Protein AF-A0AAP5BL15-F1 (afdb_monomer_lite)

Structure (mmCIF, N/CA/C/O backbone):
data_AF-A0AAP5BL15-F1
#
_entry.id   AF-A0AAP5BL15-F1
#
loop_
_atom_site.group_PDB
_atom_site.id
_atom_site.type_symbol
_atom_site.label_atom_id
_atom_site.label_alt_id
_atom_site.label_comp_id
_atom_site.label_asym_id
_atom_site.label_entity_id
_atom_site.label_seq_id
_atom_site.pdbx_PDB_ins_code
_atom_site.Cartn_x
_atom_site.Cartn_y
_atom_site.Cartn_z
_atom_site.occupancy
_atom_site.B_iso_or_equiv
_atom_site.auth_seq_id
_atom_site.auth_comp_id
_atom_site.auth_asym_id
_atom_site.auth_atom_id
_atom_site.pdbx_PDB_model_num
ATOM 1 N N . MET A 1 1 ? 24.125 11.062 -49.093 1.00 40.66 1 MET A N 1
ATOM 2 C CA . MET A 1 1 ? 23.137 10.620 -48.081 1.00 40.66 1 MET A CA 1
ATOM 3 C C . MET A 1 1 ? 23.882 10.253 -46.802 1.00 40.66 1 MET A C 1
ATOM 5 O O . MET A 1 1 ? 24.591 9.257 -46.796 1.00 40.66 1 MET A O 1
ATOM 9 N N . ARG A 1 2 ? 23.828 11.089 -45.755 1.00 38.38 2 ARG A N 1
ATOM 10 C CA . ARG A 1 2 ? 24.486 10.821 -44.462 1.00 38.38 2 ARG A CA 1
ATOM 11 C C . ARG A 1 2 ? 23.440 10.249 -43.502 1.00 38.38 2 ARG A C 1
ATOM 13 O O . ARG A 1 2 ? 22.433 10.902 -43.256 1.00 38.38 2 ARG A O 1
ATOM 20 N N . LYS A 1 3 ? 23.650 9.020 -43.018 1.00 40.84 3 LYS A N 1
ATOM 21 C CA . LYS A 1 3 ? 22.802 8.384 -41.999 1.00 40.84 3 LYS A CA 1
ATOM 22 C C . LYS A 1 3 ? 23.002 9.109 -40.667 1.00 40.84 3 LYS A C 1
ATOM 24 O O . LYS A 1 3 ? 24.116 9.134 -40.152 1.00 40.84 3 LYS A O 1
ATOM 29 N N . ALA A 1 4 ? 21.928 9.681 -40.128 1.00 41.69 4 ALA A N 1
ATOM 30 C CA . ALA A 1 4 ? 21.875 10.131 -38.746 1.00 41.69 4 ALA A CA 1
ATOM 31 C C . ALA A 1 4 ? 21.976 8.899 -37.838 1.00 41.69 4 ALA A C 1
ATOM 33 O O . ALA A 1 4 ? 21.137 8.000 -37.895 1.00 41.69 4 ALA A O 1
ATOM 34 N N . LYS A 1 5 ? 23.044 8.829 -37.045 1.00 38.50 5 LYS A N 1
ATOM 35 C CA . LYS A 1 5 ? 23.167 7.877 -35.948 1.00 38.50 5 LYS A CA 1
ATOM 36 C C . LYS A 1 5 ? 22.471 8.528 -34.759 1.00 38.50 5 LYS A C 1
ATOM 38 O O . LYS A 1 5 ? 23.027 9.420 -34.133 1.00 38.50 5 LYS A O 1
ATOM 43 N N . SER A 1 6 ? 21.210 8.164 -34.547 1.00 42.41 6 SER A N 1
ATOM 44 C CA . SER A 1 6 ? 20.464 8.543 -33.352 1.00 42.41 6 SER A CA 1
ATOM 45 C C . SER A 1 6 ? 21.106 7.853 -32.151 1.00 42.41 6 SER A C 1
ATOM 47 O O . SER A 1 6 ? 20.897 6.660 -31.937 1.00 42.41 6 SER A O 1
ATOM 49 N N . ASP A 1 7 ? 21.917 8.596 -31.403 1.00 42.00 7 ASP A N 1
ATOM 50 C CA . ASP A 1 7 ? 22.246 8.280 -30.016 1.00 42.00 7 ASP A CA 1
ATOM 51 C C . ASP A 1 7 ? 20.937 8.295 -29.216 1.00 42.00 7 ASP A C 1
ATOM 53 O O . ASP A 1 7 ? 20.370 9.347 -28.920 1.00 42.00 7 ASP A O 1
ATOM 57 N N . ALA A 1 8 ? 20.401 7.107 -28.939 1.00 45.72 8 ALA A N 1
ATOM 58 C CA . ALA A 1 8 ? 19.318 6.944 -27.985 1.00 45.72 8 ALA A CA 1
ATOM 59 C C . ALA A 1 8 ? 19.904 7.103 -26.570 1.00 45.72 8 ALA A C 1
ATOM 61 O O . ALA A 1 8 ? 20.932 6.491 -26.269 1.00 45.72 8 ALA A O 1
ATOM 62 N N . PRO A 1 9 ? 19.293 7.913 -25.692 1.00 43.41 9 PRO A N 1
ATOM 63 C CA . PRO A 1 9 ? 19.874 8.211 -24.394 1.00 43.41 9 PRO A CA 1
ATOM 64 C C . PRO A 1 9 ? 19.848 6.977 -23.484 1.00 43.41 9 PRO A C 1
ATOM 66 O O . PRO A 1 9 ? 18.818 6.319 -23.331 1.00 43.41 9 PRO A O 1
ATOM 69 N N . SER A 1 10 ? 20.978 6.723 -22.818 1.00 42.09 10 SER A N 1
ATOM 70 C CA . SER A 1 10 ? 21.160 5.822 -21.668 1.00 42.09 10 SER A CA 1
ATOM 71 C C . SER A 1 10 ? 20.347 6.274 -20.435 1.00 42.09 10 SER A C 1
ATOM 73 O O . SER A 1 10 ? 20.891 6.457 -19.350 1.00 42.09 10 SER A O 1
ATOM 75 N N . SER A 1 11 ? 19.040 6.491 -20.601 1.00 46.38 11 SER A N 1
ATOM 76 C CA . SER A 1 11 ? 18.133 7.101 -19.616 1.00 46.38 11 SER A CA 1
ATOM 77 C C . SER A 1 11 ? 17.477 6.091 -18.667 1.00 46.38 11 SER A C 1
ATOM 79 O O . SER A 1 11 ? 16.834 6.490 -17.700 1.00 46.38 11 SER A O 1
ATOM 81 N N . SER A 1 12 ? 17.616 4.789 -18.927 1.00 47.06 12 SER A N 1
ATOM 82 C CA . SER A 1 12 ? 16.883 3.747 -18.194 1.00 47.06 12 SER A CA 1
ATOM 83 C C . SER A 1 12 ? 17.496 3.398 -16.836 1.00 47.06 12 SER A C 1
ATOM 85 O O . SER A 1 12 ? 16.816 2.863 -15.965 1.00 47.06 12 SER A O 1
ATOM 87 N N . ALA A 1 13 ? 18.788 3.671 -16.634 1.00 44.62 13 ALA A N 1
ATOM 88 C CA . ALA A 1 13 ? 19.441 3.394 -15.358 1.00 44.62 13 ALA A CA 1
ATOM 89 C C . ALA A 1 13 ? 19.090 4.464 -14.315 1.00 44.62 13 ALA A C 1
ATOM 91 O O . ALA A 1 13 ? 18.824 4.129 -13.167 1.00 44.62 13 ALA A O 1
ATOM 92 N N . THR A 1 14 ? 19.054 5.737 -14.712 1.00 44.47 14 THR A N 1
ATOM 93 C CA . THR A 1 14 ? 18.807 6.893 -13.835 1.00 44.47 14 THR A CA 1
ATOM 94 C C . THR A 1 14 ? 17.376 6.950 -13.298 1.00 44.47 14 THR A C 1
ATOM 96 O O . THR A 1 14 ? 17.207 7.160 -12.103 1.00 44.47 14 THR A O 1
ATOM 99 N N . ALA A 1 15 ? 16.357 6.661 -14.113 1.00 48.16 15 ALA A N 1
ATOM 100 C CA . ALA A 1 15 ? 14.959 6.658 -13.661 1.00 48.16 15 ALA A CA 1
ATOM 101 C C . ALA A 1 15 ? 14.658 5.553 -12.624 1.00 48.16 15 ALA A C 1
ATOM 103 O O . ALA A 1 15 ? 13.947 5.782 -11.643 1.00 48.16 15 ALA A O 1
ATOM 104 N N . ALA A 1 16 ? 15.286 4.380 -12.758 1.00 50.75 16 ALA A N 1
ATOM 105 C CA . ALA A 1 16 ? 15.198 3.319 -11.756 1.00 50.75 16 ALA A CA 1
ATOM 106 C C . ALA A 1 16 ? 15.885 3.689 -10.420 1.00 50.75 16 ALA A C 1
ATOM 108 O O . ALA A 1 16 ? 15.495 3.167 -9.372 1.00 50.75 16 ALA A O 1
ATOM 109 N N . PHE A 1 17 ? 16.887 4.585 -10.431 1.00 50.81 17 PHE A N 1
ATOM 110 C CA . PHE A 1 17 ? 17.596 5.023 -9.219 1.00 50.81 17 PHE A CA 1
ATOM 111 C C . PHE A 1 17 ? 16.787 5.986 -8.350 1.00 50.81 17 PHE A C 1
ATOM 113 O O . PHE A 1 17 ? 16.876 5.887 -7.125 1.00 50.81 17 PHE A O 1
ATOM 120 N N . ASP A 1 18 ? 15.947 6.828 -8.948 1.00 60.88 18 ASP A N 1
ATOM 121 C CA . ASP A 1 18 ? 15.114 7.777 -8.199 1.00 60.88 18 ASP A CA 1
ATOM 122 C C . ASP A 1 18 ? 13.863 7.123 -7.580 1.00 60.88 18 ASP A C 1
ATOM 124 O O . ASP A 1 18 ? 13.273 7.650 -6.636 1.00 60.88 18 ASP A O 1
ATOM 128 N N . MET A 1 19 ? 13.479 5.932 -8.052 1.00 64.44 19 MET A N 1
ATOM 129 C CA . MET A 1 19 ? 12.237 5.259 -7.650 1.00 64.44 19 MET A CA 1
ATOM 130 C C . MET A 1 19 ? 12.385 4.289 -6.468 1.00 64.44 19 MET A C 1
ATOM 132 O O . MET A 1 19 ? 11.411 4.027 -5.758 1.00 64.44 19 MET A O 1
ATOM 136 N N . LEU A 1 20 ? 13.588 3.765 -6.204 1.00 70.06 20 LEU A N 1
ATOM 137 C CA . LEU A 1 20 ? 13.821 2.832 -5.092 1.00 70.06 20 LEU A CA 1
ATOM 138 C C . LEU A 1 20 ? 13.524 3.454 -3.708 1.00 70.06 20 LEU A C 1
ATOM 140 O O . LEU A 1 20 ? 12.831 2.810 -2.917 1.00 70.06 20 LEU A O 1
ATOM 144 N N . PRO A 1 21 ? 13.955 4.696 -3.399 1.00 72.44 21 PRO A N 1
ATOM 145 C CA . PRO A 1 21 ? 13.623 5.343 -2.128 1.00 72.44 21 PRO A CA 1
ATOM 146 C C . PRO A 1 21 ? 12.114 5.551 -1.944 1.00 72.44 21 PRO A C 1
ATOM 148 O O . PRO A 1 21 ? 11.596 5.421 -0.834 1.00 72.44 21 PRO A O 1
ATOM 151 N N . ILE A 1 22 ? 11.399 5.831 -3.038 1.00 70.81 22 ILE A N 1
ATOM 152 C CA . ILE A 1 22 ? 9.944 6.016 -3.045 1.00 70.81 22 ILE A CA 1
ATOM 153 C C . ILE A 1 22 ? 9.242 4.695 -2.705 1.00 70.81 22 ILE A C 1
ATOM 155 O O . ILE A 1 22 ? 8.351 4.673 -1.853 1.00 70.81 22 ILE A O 1
ATOM 159 N N . LEU A 1 23 ? 9.695 3.586 -3.303 1.00 73.50 23 LEU A N 1
ATOM 160 C CA . LEU A 1 23 ? 9.188 2.243 -3.024 1.00 73.50 23 LEU A CA 1
ATOM 161 C C . LEU A 1 23 ? 9.427 1.834 -1.561 1.00 73.50 23 LEU A C 1
ATOM 163 O O . LEU A 1 23 ? 8.505 1.348 -0.906 1.00 73.50 23 LEU A O 1
ATOM 167 N N . CYS A 1 24 ? 10.633 2.080 -1.037 1.00 78.81 24 CYS A N 1
ATOM 168 C CA . CYS A 1 24 ? 10.970 1.831 0.367 1.00 78.81 24 CYS A CA 1
ATOM 169 C C . CYS A 1 24 ? 10.068 2.615 1.320 1.00 78.81 24 CYS A C 1
ATOM 171 O O . CYS A 1 24 ? 9.515 2.042 2.257 1.00 78.81 24 CYS A O 1
ATOM 173 N N . GLY A 1 25 ? 9.871 3.911 1.062 1.00 78.75 25 GLY A N 1
ATOM 174 C CA . GLY A 1 25 ? 8.995 4.748 1.878 1.00 78.75 25 GLY A CA 1
ATOM 175 C C . GLY A 1 25 ? 7.550 4.246 1.895 1.00 78.75 25 GLY A C 1
ATOM 176 O O . GLY A 1 25 ? 6.916 4.229 2.946 1.00 78.75 25 GLY A O 1
ATOM 177 N N . ALA A 1 26 ? 7.033 3.791 0.754 1.00 77.69 26 ALA A N 1
ATOM 178 C CA . ALA A 1 26 ? 5.673 3.274 0.646 1.00 77.69 26 ALA A CA 1
ATOM 179 C C . ALA A 1 26 ? 5.476 1.928 1.376 1.00 77.69 26 ALA A C 1
ATOM 181 O O . ALA A 1 26 ? 4.475 1.755 2.080 1.00 77.69 26 ALA A O 1
ATOM 182 N N . VAL A 1 27 ? 6.439 0.999 1.274 1.00 83.88 27 VAL A N 1
ATOM 183 C CA . VAL A 1 27 ? 6.401 -0.274 2.020 1.00 83.88 27 VAL A CA 1
ATOM 184 C C . VAL A 1 27 ? 6.451 -0.013 3.525 1.00 83.88 27 VAL A C 1
ATOM 186 O O . VAL A 1 27 ? 5.610 -0.540 4.250 1.00 83.88 27 VAL A O 1
ATOM 189 N N . LEU A 1 28 ? 7.350 0.863 3.986 1.00 84.56 28 LEU A N 1
ATOM 190 C CA . LEU A 1 28 ? 7.460 1.244 5.399 1.00 84.56 28 LEU A CA 1
ATOM 191 C C . LEU A 1 28 ? 6.168 1.866 5.935 1.00 84.56 28 LEU A C 1
ATOM 193 O O . LEU A 1 28 ? 5.682 1.463 6.989 1.00 84.56 28 LEU A O 1
ATOM 197 N N . VAL A 1 29 ? 5.575 2.816 5.202 1.00 85.12 29 VAL A N 1
ATOM 198 C CA . VAL A 1 29 ? 4.283 3.412 5.583 1.00 85.12 29 VAL A CA 1
ATOM 199 C C . VAL A 1 29 ? 3.223 2.324 5.722 1.00 85.12 29 VAL A C 1
ATOM 201 O O . VAL A 1 29 ? 2.518 2.280 6.725 1.00 85.12 29 VAL A O 1
ATOM 204 N N . THR A 1 30 ? 3.142 1.400 4.767 1.00 85.75 30 THR A N 1
ATOM 205 C CA . THR A 1 30 ? 2.124 0.344 4.801 1.00 85.75 30 THR A CA 1
ATOM 206 C C . THR A 1 30 ? 2.351 -0.649 5.944 1.00 85.75 30 THR A C 1
ATOM 208 O O . THR A 1 30 ? 1.389 -1.062 6.591 1.00 85.75 30 THR A O 1
ATOM 211 N N . GLN A 1 31 ? 3.604 -0.994 6.253 1.00 88.75 31 GLN A N 1
ATOM 212 C CA . GLN A 1 31 ? 3.956 -1.811 7.419 1.00 88.75 31 GLN A CA 1
ATOM 213 C C . GLN A 1 31 ? 3.534 -1.134 8.726 1.00 88.75 31 GLN A C 1
ATOM 215 O O . GLN A 1 31 ? 2.905 -1.771 9.567 1.00 88.75 31 GLN A O 1
ATOM 220 N N . VAL A 1 32 ? 3.825 0.162 8.880 1.00 87.81 32 VAL A N 1
ATOM 221 C CA . VAL A 1 32 ? 3.448 0.934 10.073 1.00 87.81 32 VAL A CA 1
ATOM 222 C C . VAL A 1 32 ? 1.930 0.983 10.239 1.00 87.81 32 VAL A C 1
ATOM 224 O O . VAL A 1 32 ? 1.433 0.783 11.345 1.00 87.81 32 VAL A O 1
ATOM 227 N N . LEU A 1 33 ? 1.181 1.214 9.157 1.00 87.31 33 LEU A N 1
ATOM 228 C CA . LEU A 1 33 ? -0.284 1.252 9.210 1.00 87.31 33 LEU A CA 1
ATOM 229 C C . LEU A 1 33 ? -0.880 -0.113 9.530 1.00 87.31 33 LEU A C 1
ATOM 231 O O . LEU A 1 33 ? -1.735 -0.212 10.406 1.00 87.31 33 LEU A O 1
ATOM 235 N N . SER A 1 34 ? -0.354 -1.166 8.906 1.00 86.75 34 SER A N 1
ATOM 236 C CA . SER A 1 34 ? -0.775 -2.530 9.213 1.00 86.75 34 SER A CA 1
ATOM 237 C C . SER A 1 34 ? -0.512 -2.866 10.679 1.00 86.75 34 SER A C 1
ATOM 239 O O . SER A 1 34 ? -1.392 -3.379 11.358 1.00 86.75 34 SER A O 1
ATOM 241 N N . ALA A 1 35 ? 0.668 -2.524 11.203 1.00 87.50 35 ALA A N 1
ATOM 242 C CA . ALA A 1 35 ? 0.997 -2.747 12.605 1.00 87.50 35 ALA A CA 1
A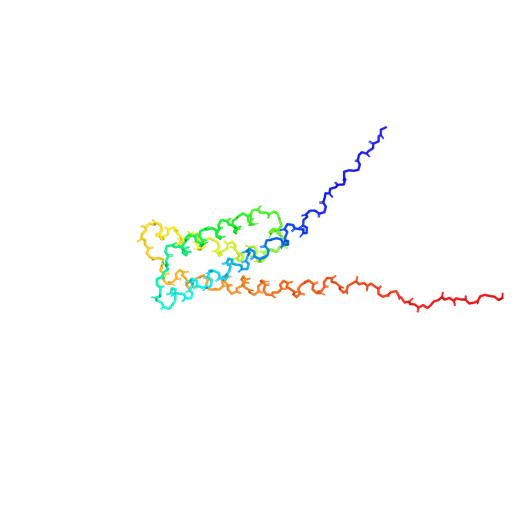TOM 243 C C . ALA A 1 35 ? 0.046 -1.988 13.540 1.00 87.50 35 ALA A C 1
ATOM 245 O O . ALA A 1 35 ? -0.384 -2.555 14.539 1.00 87.50 35 ALA A O 1
ATOM 246 N N . ARG A 1 36 ? -0.327 -0.741 13.224 1.00 89.06 36 ARG A N 1
ATOM 247 C CA . ARG A 1 36 ? -1.315 0.004 14.020 1.00 89.06 36 ARG A CA 1
ATOM 248 C C . ARG A 1 36 ? -2.648 -0.730 14.094 1.00 89.06 36 ARG A C 1
ATOM 250 O O . ARG A 1 36 ? -3.095 -1.025 15.198 1.00 89.06 36 ARG A O 1
ATOM 257 N N . VAL A 1 37 ? -3.223 -1.084 12.947 1.00 87.50 37 VAL A N 1
ATOM 258 C CA . VAL A 1 37 ? -4.538 -1.741 12.897 1.00 87.50 37 VAL A CA 1
ATOM 259 C C . VAL A 1 37 ? -4.509 -3.101 13.587 1.00 87.50 37 VAL A C 1
ATOM 261 O O . VAL A 1 37 ? -5.397 -3.414 14.373 1.00 87.50 37 VAL A O 1
ATOM 264 N N . LEU A 1 38 ? -3.449 -3.887 13.380 1.00 86.69 38 LEU A N 1
ATOM 265 C CA . LEU A 1 38 ? -3.286 -5.188 14.036 1.00 86.69 38 LEU A CA 1
ATOM 266 C C . LEU A 1 38 ? -3.126 -5.084 15.564 1.00 86.69 38 LEU A C 1
ATOM 268 O O . LEU A 1 38 ? -3.389 -6.058 16.262 1.00 86.69 38 LEU A O 1
ATOM 272 N N . ASN A 1 39 ? -2.726 -3.921 16.086 1.00 88.69 39 ASN A N 1
ATOM 273 C CA . ASN A 1 39 ? -2.676 -3.630 17.522 1.00 88.69 39 ASN A CA 1
ATOM 274 C C . ASN A 1 39 ? -3.933 -2.895 18.029 1.00 88.69 39 ASN A C 1
ATOM 276 O O . ASN A 1 39 ? -3.937 -2.406 19.157 1.00 88.69 39 ASN A O 1
ATOM 280 N N . GLY A 1 40 ? -4.989 -2.790 17.214 1.00 85.12 40 GLY A N 1
ATOM 281 C CA . GLY A 1 40 ? -6.238 -2.117 17.581 1.00 85.12 40 GLY A CA 1
ATOM 282 C C . GLY A 1 40 ? -6.128 -0.592 17.648 1.00 85.12 40 GLY A C 1
ATOM 283 O O . GLY A 1 40 ? -6.930 0.052 18.317 1.00 85.12 40 GLY A O 1
ATOM 284 N N . LEU A 1 41 ? -5.122 -0.005 16.994 1.00 86.50 41 LEU A N 1
ATOM 285 C CA . LEU A 1 41 ? -4.956 1.442 16.913 1.00 86.50 41 LEU A CA 1
ATOM 286 C C . LEU A 1 41 ? -5.596 1.979 15.636 1.00 86.50 41 LEU A C 1
ATOM 288 O O . LEU A 1 41 ? -5.312 1.499 14.537 1.00 86.50 41 LEU A O 1
ATOM 292 N N . GLU A 1 42 ? -6.371 3.046 15.786 1.00 84.75 42 GLU A N 1
ATOM 293 C CA . GLU A 1 42 ? -6.970 3.765 14.667 1.00 84.75 42 GLU A CA 1
ATOM 294 C C . GLU A 1 42 ? -5.913 4.419 13.764 1.00 84.75 42 GLU A C 1
ATOM 296 O O . GLU A 1 42 ? -4.862 4.911 14.208 1.00 84.75 42 GLU A O 1
ATOM 301 N N . ILE A 1 43 ? -6.223 4.470 12.468 1.00 85.56 43 ILE A N 1
ATOM 302 C CA . ILE A 1 43 ? -5.439 5.206 11.480 1.00 85.56 43 ILE A CA 1
ATOM 303 C C . ILE A 1 43 ? -5.966 6.640 11.402 1.00 85.56 43 ILE A C 1
ATOM 305 O O . ILE A 1 43 ? -7.141 6.883 11.146 1.00 85.56 43 ILE A O 1
ATOM 309 N N . ARG A 1 44 ? -5.070 7.615 11.580 1.00 87.69 44 ARG A N 1
ATOM 310 C CA . ARG A 1 44 ? -5.428 9.040 11.496 1.00 87.69 44 ARG A CA 1
ATOM 311 C C . ARG A 1 44 ? -5.653 9.462 10.042 1.00 87.69 44 ARG A C 1
ATOM 313 O O . ARG A 1 44 ? -4.951 8.986 9.156 1.00 87.69 44 ARG A O 1
ATOM 320 N N . ALA A 1 45 ? -6.518 10.450 9.809 1.00 84.75 45 ALA A N 1
ATOM 321 C CA . ALA A 1 45 ? -6.809 10.995 8.473 1.00 84.75 45 ALA A CA 1
ATOM 322 C C . ALA A 1 45 ? -5.549 11.324 7.639 1.00 84.75 45 ALA A C 1
ATOM 324 O O . ALA A 1 45 ? -5.423 10.900 6.494 1.00 84.75 45 ALA A O 1
ATOM 325 N N . THR A 1 46 ? -4.548 11.973 8.239 1.00 87.88 46 THR A N 1
ATOM 326 C CA . THR A 1 46 ? -3.282 12.315 7.557 1.00 87.88 46 THR A CA 1
ATOM 327 C C . THR A 1 46 ? -2.493 11.091 7.079 1.00 87.88 46 THR A C 1
ATOM 329 O O . THR A 1 46 ? -1.722 11.149 6.118 1.00 87.88 46 THR A O 1
ATOM 332 N N . GLN A 1 47 ? -2.675 9.948 7.736 1.00 87.38 47 GLN A N 1
ATOM 333 C CA . GLN A 1 47 ? -2.033 8.696 7.359 1.00 87.38 47 GLN A CA 1
ATOM 334 C C . GLN A 1 47 ? -2.752 8.011 6.197 1.00 87.38 47 GLN A C 1
ATOM 336 O O . GLN A 1 47 ? -2.085 7.441 5.334 1.00 87.38 47 GLN A O 1
ATOM 341 N N . TRP A 1 48 ? -4.080 8.124 6.134 1.00 88.31 48 TRP A N 1
ATOM 342 C CA . TRP A 1 48 ? -4.875 7.707 4.979 1.00 88.31 48 TRP A CA 1
ATOM 343 C C . TRP A 1 48 ? -4.530 8.515 3.725 1.00 88.31 48 TRP A C 1
ATOM 345 O O . TRP A 1 48 ? -4.363 7.952 2.639 1.00 88.31 48 TRP A O 1
ATOM 355 N N . GLU A 1 49 ? -4.327 9.825 3.870 1.00 88.56 49 GLU A N 1
ATOM 356 C CA . GLU A 1 49 ? -3.831 10.687 2.790 1.00 88.56 49 GLU A CA 1
ATOM 357 C C . GLU A 1 49 ? -2.435 10.262 2.329 1.00 88.56 49 GLU A C 1
ATOM 359 O O . GLU A 1 49 ? -2.189 10.104 1.131 1.00 88.56 49 GLU A O 1
ATOM 364 N N . THR A 1 50 ? -1.530 10.007 3.279 1.00 87.88 50 THR A N 1
ATOM 365 C CA . THR A 1 50 ? -0.176 9.529 2.973 1.00 87.88 50 THR A CA 1
ATOM 366 C C . THR A 1 50 ? -0.230 8.204 2.213 1.00 87.88 50 THR A C 1
ATOM 368 O O . THR A 1 50 ? 0.445 8.050 1.195 1.00 87.88 50 THR A O 1
ATOM 371 N N . LEU A 1 51 ? -1.063 7.257 2.656 1.00 87.25 51 LEU A N 1
ATOM 372 C CA . LEU A 1 51 ? -1.256 5.982 1.970 1.00 87.25 51 LEU A CA 1
ATOM 373 C C . LEU A 1 51 ? -1.787 6.186 0.546 1.00 87.25 51 LEU A C 1
ATOM 375 O O . LEU A 1 51 ? -1.270 5.581 -0.389 1.00 87.25 51 LEU A O 1
ATOM 379 N N . THR A 1 52 ? -2.756 7.085 0.366 1.00 89.00 52 THR A N 1
ATOM 380 C CA . THR A 1 52 ? -3.321 7.425 -0.948 1.00 89.00 52 THR A CA 1
ATOM 381 C C . THR A 1 52 ? -2.248 7.958 -1.901 1.00 89.00 52 THR A C 1
ATOM 383 O O . THR A 1 52 ? -2.145 7.505 -3.043 1.00 89.00 52 THR A O 1
ATOM 386 N N . GLN A 1 53 ? -1.401 8.879 -1.433 1.00 87.56 53 GLN A N 1
ATOM 387 C CA . GLN A 1 53 ? -0.299 9.429 -2.229 1.00 87.56 53 GLN A CA 1
ATOM 388 C C . GLN A 1 53 ? 0.724 8.349 -2.608 1.00 87.56 53 GLN A C 1
ATOM 390 O O . GLN A 1 53 ? 1.167 8.285 -3.757 1.00 87.56 53 GLN A O 1
ATOM 395 N N . ARG A 1 54 ? 1.079 7.466 -1.666 1.00 84.62 54 ARG A N 1
ATOM 396 C CA . ARG A 1 54 ? 2.005 6.351 -1.922 1.00 84.62 54 ARG A CA 1
ATOM 397 C C . ARG A 1 54 ? 1.426 5.330 -2.896 1.00 84.62 54 ARG A C 1
ATOM 399 O O . ARG A 1 54 ? 2.145 4.859 -3.774 1.00 84.62 54 ARG A O 1
ATOM 406 N N . LEU A 1 55 ? 0.128 5.049 -2.809 1.00 87.12 55 LEU A N 1
ATOM 407 C CA . LEU A 1 55 ? -0.557 4.168 -3.749 1.00 87.12 55 LEU A CA 1
ATOM 408 C C . LEU A 1 55 ? -0.522 4.725 -5.179 1.00 87.12 55 LEU A C 1
ATOM 410 O O . LEU A 1 55 ? -0.248 3.986 -6.124 1.00 87.12 55 LEU A O 1
ATOM 414 N N . ALA A 1 56 ? -0.743 6.032 -5.343 1.00 85.44 56 ALA A N 1
ATOM 415 C CA . ALA A 1 56 ? -0.643 6.691 -6.643 1.00 85.44 56 ALA A CA 1
ATOM 416 C C . ALA A 1 56 ? 0.774 6.581 -7.232 1.00 85.44 56 ALA A C 1
ATOM 418 O O . ALA A 1 56 ? 0.929 6.261 -8.411 1.00 85.44 56 ALA A O 1
ATOM 419 N N . GLN A 1 57 ? 1.807 6.763 -6.403 1.00 81.44 57 GLN A N 1
ATOM 420 C CA . GLN A 1 57 ? 3.206 6.591 -6.810 1.00 81.44 57 GLN A CA 1
ATOM 421 C C . GLN A 1 57 ? 3.508 5.151 -7.250 1.00 81.44 57 GLN A C 1
ATOM 423 O O . GLN A 1 57 ? 4.172 4.949 -8.267 1.00 81.44 57 GLN A O 1
ATOM 428 N N . TRP A 1 58 ? 2.983 4.142 -6.545 1.00 82.56 58 TRP A N 1
ATOM 429 C CA . TRP A 1 58 ? 3.130 2.746 -6.965 1.00 82.56 58 TRP A CA 1
ATOM 430 C C . TRP A 1 58 ? 2.435 2.439 -8.286 1.00 82.56 58 TRP A C 1
ATOM 432 O O . TRP A 1 58 ? 3.023 1.767 -9.130 1.00 82.56 58 TRP A O 1
ATOM 442 N N . ASN A 1 59 ? 1.214 2.934 -8.489 1.00 84.25 59 ASN A N 1
ATOM 443 C CA . ASN A 1 59 ? 0.500 2.739 -9.750 1.00 84.25 59 ASN A CA 1
ATOM 444 C C . ASN A 1 59 ? 1.242 3.387 -10.925 1.00 84.25 59 ASN A C 1
ATOM 446 O O . ASN A 1 59 ? 1.370 2.766 -11.980 1.00 84.25 59 ASN A O 1
ATOM 450 N N . ALA A 1 60 ? 1.792 4.589 -10.728 1.00 82.00 60 ALA A N 1
ATOM 451 C CA . ALA A 1 60 ? 2.627 5.245 -11.729 1.00 82.00 60 ALA A CA 1
ATOM 452 C C . ALA A 1 60 ? 3.872 4.406 -12.061 1.00 82.00 60 ALA A C 1
ATOM 454 O O . ALA A 1 60 ? 4.169 4.185 -13.231 1.00 82.00 60 ALA A O 1
ATOM 455 N N . TRP A 1 61 ? 4.553 3.860 -11.048 1.00 77.00 61 TRP A N 1
ATOM 456 C CA . TRP A 1 61 ? 5.714 2.994 -11.264 1.00 77.00 61 TRP A CA 1
ATOM 457 C C . TRP A 1 61 ? 5.357 1.684 -11.980 1.00 77.00 61 TRP A C 1
ATOM 459 O O . TRP A 1 61 ? 6.059 1.279 -12.903 1.00 77.00 61 TRP A O 1
ATOM 469 N N . LEU A 1 62 ? 4.250 1.030 -11.610 1.00 79.25 62 LEU A N 1
ATOM 470 C CA . LEU A 1 62 ? 3.781 -0.194 -12.275 1.00 79.25 62 LEU A CA 1
ATOM 471 C C . LEU A 1 62 ? 3.424 0.036 -13.753 1.00 79.25 62 LEU A C 1
ATOM 473 O O . LEU A 1 62 ? 3.489 -0.906 -14.546 1.00 79.25 62 LEU A O 1
ATOM 477 N N . ALA A 1 63 ? 3.067 1.267 -14.128 1.00 81.06 63 ALA A N 1
ATOM 478 C CA . ALA A 1 63 ? 2.834 1.661 -15.514 1.00 81.06 63 ALA A CA 1
ATOM 479 C C . ALA A 1 63 ? 4.136 1.937 -16.296 1.00 81.06 63 ALA A C 1
ATOM 481 O O . ALA A 1 63 ? 4.124 1.907 -17.527 1.00 81.06 63 ALA A O 1
ATOM 482 N N . CYS A 1 64 ? 5.267 2.174 -15.620 1.00 75.38 64 CYS A N 1
ATOM 483 C CA . CYS A 1 64 ? 6.561 2.384 -16.270 1.00 75.38 64 CYS A CA 1
ATOM 484 C C . CYS A 1 64 ? 7.125 1.074 -16.843 1.00 75.38 64 CYS A C 1
ATOM 486 O O . CYS A 1 64 ? 7.089 0.022 -16.195 1.00 75.38 64 CYS A O 1
ATOM 488 N N . ALA A 1 65 ? 7.742 1.156 -18.028 1.00 66.00 65 ALA A N 1
ATOM 489 C CA . ALA A 1 65 ? 8.384 0.023 -18.704 1.00 66.00 65 ALA A CA 1
ATOM 490 C C . ALA A 1 65 ? 9.485 -0.641 -17.850 1.00 66.00 65 ALA A C 1
ATOM 492 O O . ALA A 1 65 ? 9.686 -1.851 -17.911 1.00 66.00 65 ALA A O 1
ATOM 493 N N . GLU A 1 66 ? 10.156 0.131 -16.995 1.00 66.69 66 GLU A N 1
ATOM 494 C CA . GLU A 1 66 ? 11.211 -0.339 -16.087 1.00 66.69 66 GLU A CA 1
ATOM 495 C C . GLU A 1 66 ? 10.701 -1.332 -15.035 1.00 66.69 66 GLU A C 1
ATOM 497 O O . GLU A 1 66 ? 11.441 -2.226 -14.623 1.00 66.69 66 GLU A O 1
ATOM 502 N N . SER A 1 67 ? 9.421 -1.252 -14.652 1.00 64.88 67 SER A N 1
ATOM 503 C CA . SER A 1 67 ? 8.807 -2.215 -13.727 1.00 64.88 67 SER A CA 1
ATOM 504 C C . SER A 1 67 ? 8.755 -3.638 -14.292 1.00 64.88 67 SER A C 1
ATOM 506 O O . SER A 1 67 ? 8.647 -4.603 -13.536 1.00 64.88 67 SER A O 1
ATOM 508 N N . HIS A 1 68 ? 8.856 -3.794 -15.616 1.00 67.06 68 HIS A N 1
ATOM 509 C CA . HIS A 1 68 ? 8.856 -5.096 -16.279 1.00 67.06 68 HIS A CA 1
ATOM 510 C C . HIS A 1 68 ? 10.193 -5.841 -16.141 1.00 67.06 68 HIS A C 1
ATOM 512 O O . HIS A 1 68 ? 10.256 -7.030 -16.444 1.00 67.06 68 HIS A O 1
ATOM 518 N N . ALA A 1 69 ? 11.257 -5.177 -15.669 1.00 67.81 69 ALA A N 1
ATOM 519 C CA . ALA A 1 69 ? 12.565 -5.804 -15.487 1.00 67.81 69 ALA A CA 1
ATOM 520 C C . ALA A 1 69 ? 12.577 -6.862 -14.366 1.00 67.81 69 ALA A C 1
ATOM 522 O O . ALA A 1 69 ? 13.396 -7.780 -14.402 1.00 67.81 69 ALA A O 1
ATOM 523 N N . ASP A 1 70 ? 11.666 -6.767 -13.388 1.00 68.06 70 ASP A N 1
ATOM 524 C CA . ASP A 1 70 ? 11.509 -7.769 -12.330 1.00 68.06 70 ASP A CA 1
ATOM 525 C C . ASP A 1 70 ? 10.040 -8.180 -12.156 1.00 68.06 70 ASP A C 1
ATOM 527 O O . ASP A 1 70 ? 9.280 -7.621 -11.359 1.00 68.06 70 ASP A O 1
ATOM 531 N N . ASN A 1 71 ? 9.643 -9.201 -12.922 1.00 75.50 71 ASN A N 1
ATOM 532 C CA . ASN A 1 71 ? 8.279 -9.731 -12.937 1.00 75.50 71 ASN A CA 1
ATOM 533 C C . ASN A 1 71 ? 7.774 -10.162 -11.555 1.00 75.50 71 ASN A C 1
ATOM 535 O O . ASN A 1 71 ? 6.590 -9.994 -11.259 1.00 75.50 71 ASN A O 1
ATOM 539 N N . ARG A 1 72 ? 8.646 -10.710 -10.698 1.00 75.31 72 ARG A N 1
ATOM 540 C CA . ARG A 1 72 ? 8.236 -11.196 -9.374 1.00 75.31 72 ARG A CA 1
ATOM 541 C C . ARG A 1 72 ? 7.869 -10.027 -8.470 1.00 75.31 72 ARG A C 1
ATOM 543 O O . ARG A 1 72 ? 6.808 -10.034 -7.850 1.00 75.31 72 ARG A O 1
ATOM 550 N N . THR A 1 73 ? 8.706 -8.999 -8.444 1.00 72.75 73 THR A N 1
ATOM 551 C CA . THR A 1 73 ? 8.451 -7.786 -7.661 1.00 72.75 73 THR A CA 1
ATOM 552 C C . THR A 1 73 ? 7.228 -7.050 -8.152 1.00 72.75 73 THR A C 1
ATOM 554 O O . THR A 1 73 ? 6.369 -6.687 -7.352 1.00 72.75 73 THR A O 1
ATOM 557 N N . ARG A 1 74 ? 7.107 -6.879 -9.468 1.00 79.44 74 ARG A N 1
ATOM 558 C CA . ARG A 1 74 ? 5.924 -6.285 -10.082 1.00 79.44 74 ARG A CA 1
ATOM 559 C C . ARG A 1 74 ? 4.654 -7.037 -9.688 1.00 79.44 74 ARG A C 1
ATOM 561 O O . ARG A 1 74 ? 3.662 -6.398 -9.357 1.00 79.44 74 ARG A O 1
ATOM 568 N N . CYS A 1 75 ? 4.681 -8.371 -9.672 1.00 80.81 75 CYS A N 1
ATOM 569 C CA . CYS A 1 75 ? 3.541 -9.183 -9.250 1.00 80.81 75 CYS A CA 1
ATOM 570 C C . CYS A 1 75 ? 3.159 -8.921 -7.785 1.00 80.81 75 CYS A C 1
ATOM 572 O O . CYS A 1 75 ? 1.990 -8.669 -7.495 1.00 80.81 75 CYS A O 1
ATOM 574 N N . HIS A 1 76 ? 4.131 -8.933 -6.868 1.00 77.88 76 HIS A N 1
ATOM 575 C CA . HIS A 1 76 ? 3.875 -8.680 -5.447 1.00 77.88 76 HIS A CA 1
ATOM 576 C C . HIS A 1 76 ? 3.376 -7.251 -5.190 1.00 77.88 76 HIS A C 1
ATOM 578 O O . HIS A 1 76 ? 2.401 -7.068 -4.465 1.00 77.88 76 HIS A O 1
ATOM 584 N N . LEU A 1 77 ? 3.977 -6.247 -5.832 1.00 79.06 77 LEU A N 1
ATOM 585 C CA . LEU A 1 77 ? 3.542 -4.853 -5.725 1.00 79.06 77 LEU A CA 1
ATOM 586 C C . LEU A 1 77 ? 2.175 -4.616 -6.368 1.00 79.06 77 LEU A C 1
ATOM 588 O O . LEU A 1 77 ? 1.388 -3.831 -5.848 1.00 79.06 77 LEU A O 1
ATOM 592 N N . SER A 1 78 ? 1.865 -5.299 -7.473 1.00 85.25 78 SER A N 1
ATOM 593 C CA . SER A 1 78 ? 0.551 -5.227 -8.119 1.00 85.25 78 SER A CA 1
ATOM 594 C C . SER A 1 78 ? -0.549 -5.832 -7.244 1.00 85.25 78 SER A C 1
ATOM 596 O O . SER A 1 78 ? -1.646 -5.286 -7.167 1.00 85.25 78 SER A O 1
ATOM 598 N N . ALA A 1 79 ? -0.265 -6.936 -6.548 1.00 84.25 79 ALA A N 1
ATOM 599 C CA . ALA A 1 79 ? -1.195 -7.496 -5.572 1.00 84.25 79 ALA A CA 1
ATOM 600 C C . ALA A 1 79 ? -1.389 -6.548 -4.377 1.00 84.25 79 ALA A C 1
ATOM 602 O O . ALA A 1 79 ? -2.523 -6.249 -4.008 1.00 84.25 79 ALA A O 1
ATOM 603 N N . LEU A 1 80 ? -0.292 -6.008 -3.835 1.00 84.12 80 LEU A N 1
ATOM 604 C CA . LEU A 1 80 ? -0.324 -5.069 -2.714 1.00 84.12 80 LEU A CA 1
ATOM 605 C C . LEU A 1 80 ? -1.126 -3.800 -3.042 1.00 84.12 80 LEU A C 1
ATOM 607 O O . LEU A 1 80 ? -1.970 -3.380 -2.258 1.00 84.12 80 LEU A O 1
ATOM 611 N N . THR A 1 81 ? -0.906 -3.212 -4.220 1.00 86.31 81 THR A N 1
ATOM 612 C CA . THR A 1 81 ? -1.629 -2.008 -4.668 1.00 86.31 81 THR A CA 1
ATOM 613 C C . THR A 1 81 ? -3.125 -2.247 -4.833 1.00 86.31 81 THR A C 1
ATOM 615 O O . THR A 1 81 ? -3.919 -1.390 -4.457 1.00 86.31 81 THR A O 1
ATOM 618 N N . LYS A 1 82 ? -3.539 -3.407 -5.350 1.00 87.31 82 LYS A N 1
ATOM 619 C CA . LYS A 1 82 ? -4.966 -3.748 -5.460 1.00 87.31 82 LYS A CA 1
ATOM 620 C C . LYS A 1 82 ? -5.629 -3.877 -4.092 1.00 87.31 82 LYS A C 1
ATOM 622 O O . LYS A 1 82 ? -6.691 -3.302 -3.883 1.00 87.31 82 LYS A O 1
ATOM 627 N N . LEU A 1 83 ? -4.987 -4.591 -3.169 1.00 85.44 83 LEU A N 1
ATOM 628 C CA . LEU A 1 83 ? -5.513 -4.795 -1.818 1.00 85.44 83 LEU A CA 1
ATOM 629 C C . LEU A 1 83 ? -5.599 -3.474 -1.042 1.00 85.44 83 LEU A C 1
ATOM 631 O O . LEU A 1 83 ? -6.628 -3.174 -0.452 1.00 85.44 83 LEU A O 1
ATOM 635 N N . LEU A 1 84 ? -4.570 -2.627 -1.116 1.00 87.19 84 LEU A N 1
ATOM 636 C CA . LEU A 1 84 ? -4.609 -1.296 -0.501 1.00 87.19 84 LEU A CA 1
ATOM 637 C C . LEU A 1 84 ? -5.624 -0.361 -1.160 1.00 87.19 84 LEU A C 1
ATOM 639 O O . LEU A 1 84 ? -6.208 0.482 -0.485 1.00 87.19 84 LEU A O 1
ATOM 643 N N . GLY A 1 85 ? -5.844 -0.503 -2.468 1.00 87.44 85 GLY A N 1
ATOM 644 C CA . GLY A 1 85 ? -6.911 0.201 -3.172 1.00 87.44 85 GLY A CA 1
ATOM 645 C C . GLY A 1 85 ? -8.295 -0.173 -2.642 1.00 87.44 85 GLY A C 1
ATOM 646 O O . GLY A 1 85 ? -9.116 0.717 -2.447 1.00 87.44 85 GLY A O 1
ATOM 647 N N . ALA A 1 86 ? -8.528 -1.457 -2.353 1.00 86.69 86 ALA A N 1
ATOM 648 C CA . ALA A 1 86 ? -9.771 -1.927 -1.742 1.00 86.69 86 ALA A CA 1
ATOM 649 C C . ALA A 1 86 ? -9.951 -1.385 -0.313 1.00 86.69 86 ALA A C 1
ATOM 651 O O . ALA A 1 86 ? -10.996 -0.819 -0.011 1.00 86.69 86 ALA A O 1
ATOM 652 N N . VAL A 1 87 ? -8.900 -1.445 0.513 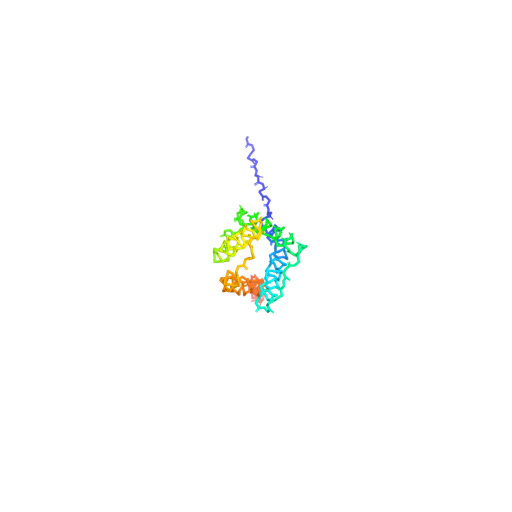1.00 86.56 87 VAL A N 1
ATOM 653 C CA . VAL A 1 87 ? -8.882 -0.872 1.874 1.00 86.56 87 VAL A CA 1
ATOM 654 C C . VAL A 1 87 ? -9.202 0.630 1.860 1.00 86.56 87 VAL A C 1
ATOM 656 O O . VAL A 1 87 ? -9.982 1.118 2.673 1.00 86.56 87 VAL A O 1
ATOM 659 N N . LEU A 1 88 ? -8.627 1.388 0.918 1.00 87.62 88 LEU A N 1
ATOM 660 C CA . LEU A 1 88 ? -8.929 2.816 0.765 1.00 87.62 88 LEU A CA 1
ATOM 661 C C . LEU A 1 88 ? -10.354 3.077 0.264 1.00 87.62 88 LEU A C 1
ATOM 663 O O . LEU A 1 88 ? -10.924 4.111 0.606 1.00 87.62 88 LEU A O 1
ATOM 667 N N . ALA A 1 89 ? -10.910 2.194 -0.566 1.00 86.62 89 ALA A N 1
ATOM 668 C CA . ALA A 1 89 ? -12.286 2.312 -1.037 1.00 86.62 89 ALA A CA 1
ATOM 669 C C . ALA A 1 89 ? -13.279 2.099 0.115 1.00 86.62 89 ALA A C 1
ATOM 671 O O . ALA A 1 89 ? -14.119 2.967 0.328 1.00 86.62 89 ALA A O 1
ATOM 672 N N . GLN A 1 90 ? -13.095 1.044 0.917 1.00 84.06 90 GLN A N 1
ATOM 673 C CA . GLN A 1 90 ? -13.881 0.795 2.135 1.00 84.06 90 GLN A CA 1
ATOM 674 C C . GLN A 1 90 ? -13.837 2.000 3.083 1.00 84.06 90 GLN A C 1
ATOM 676 O O . GLN A 1 90 ? -14.878 2.532 3.461 1.00 84.06 90 GLN A O 1
ATOM 681 N N . HIS A 1 91 ? -12.634 2.522 3.358 1.00 84.19 91 HIS A N 1
ATOM 682 C CA . HIS A 1 91 ? -12.477 3.704 4.208 1.00 84.19 91 HIS A CA 1
ATOM 683 C C . HIS A 1 91 ? -13.250 4.928 3.683 1.00 84.19 91 HIS A C 1
ATOM 685 O O . HIS A 1 91 ? -13.850 5.670 4.459 1.00 84.19 91 HIS A O 1
ATOM 691 N N . ARG A 1 92 ? -13.262 5.155 2.361 1.00 85.25 92 ARG A N 1
ATOM 692 C CA . ARG A 1 92 ? -14.009 6.267 1.741 1.00 85.25 92 ARG A CA 1
ATOM 693 C C . ARG A 1 92 ? -15.520 6.086 1.805 1.00 85.25 92 ARG A C 1
ATOM 695 O O . ARG A 1 92 ? -16.235 7.083 1.829 1.00 85.25 92 ARG A O 1
ATOM 702 N N . GLU A 1 93 ? -15.989 4.846 1.815 1.00 85.38 93 GLU A N 1
ATOM 703 C CA . GLU A 1 93 ? -17.402 4.499 1.989 1.00 85.38 93 GLU A CA 1
ATOM 704 C C . GLU A 1 93 ? -17.854 4.626 3.456 1.00 85.38 93 GLU A C 1
ATOM 706 O O . GLU A 1 93 ? -19.042 4.505 3.745 1.00 85.38 93 GLU A O 1
ATOM 711 N N . GLY A 1 94 ? -16.933 4.968 4.366 1.00 74.62 94 GLY A N 1
ATOM 712 C CA . GLY A 1 94 ? -17.200 5.134 5.794 1.00 74.62 94 GLY A CA 1
ATOM 713 C C . GLY A 1 94 ? -17.147 3.824 6.574 1.00 74.62 94 GLY A C 1
ATOM 714 O O . GLY A 1 94 ? -17.548 3.811 7.736 1.00 74.62 94 GLY A O 1
ATOM 715 N N . ASP A 1 95 ? -16.660 2.752 5.947 1.00 74.81 95 ASP A N 1
ATOM 716 C CA . ASP A 1 95 ? -16.470 1.457 6.583 1.00 74.81 95 ASP A CA 1
ATOM 717 C C . ASP A 1 95 ? -15.024 1.337 7.079 1.00 74.81 95 ASP A C 1
ATOM 719 O O . ASP A 1 95 ? -14.067 1.665 6.365 1.00 74.81 95 ASP A O 1
ATOM 723 N N . ASP A 1 96 ? -14.844 0.879 8.315 1.00 67.00 96 ASP A N 1
ATOM 724 C CA . ASP A 1 96 ? -13.504 0.613 8.825 1.00 67.00 96 ASP A CA 1
ATOM 725 C C . ASP A 1 96 ? -12.974 -0.647 8.147 1.00 67.00 96 ASP A C 1
ATOM 727 O O . ASP A 1 96 ? -13.518 -1.740 8.307 1.00 67.00 96 ASP A O 1
ATOM 731 N N . ALA A 1 97 ? -11.890 -0.495 7.383 1.00 71.25 97 ALA A N 1
ATOM 732 C CA . ALA A 1 97 ? -11.253 -1.620 6.716 1.00 71.25 97 ALA A CA 1
ATOM 733 C C . ALA A 1 97 ? -10.943 -2.725 7.733 1.00 71.25 97 ALA A C 1
ATOM 735 O O . ALA A 1 97 ? -10.216 -2.501 8.712 1.00 71.25 97 ALA A O 1
ATOM 736 N N . ALA A 1 98 ? -11.500 -3.913 7.498 1.00 75.69 98 ALA A N 1
ATOM 737 C CA . ALA A 1 98 ? -11.478 -4.984 8.473 1.00 75.69 98 ALA A CA 1
ATOM 738 C C . ALA A 1 98 ? -10.034 -5.379 8.793 1.00 75.69 98 ALA A C 1
ATOM 740 O O . ALA A 1 98 ? -9.162 -5.434 7.923 1.00 75.69 98 ALA A O 1
ATOM 741 N N . VAL A 1 99 ? -9.773 -5.726 10.053 1.00 81.25 99 VAL A N 1
ATOM 742 C CA . VAL A 1 99 ? -8.467 -6.246 10.497 1.00 81.25 99 VAL A CA 1
ATOM 743 C C . VAL A 1 99 ? -7.991 -7.401 9.601 1.00 81.25 99 VAL A C 1
ATOM 745 O O . VAL A 1 99 ? -6.791 -7.564 9.377 1.00 81.25 99 VAL A O 1
ATOM 748 N N . ASP A 1 100 ? -8.918 -8.186 9.052 1.00 82.50 100 ASP A N 1
ATOM 749 C CA . ASP A 1 100 ? -8.611 -9.296 8.152 1.00 82.50 100 ASP A CA 1
ATOM 750 C C . ASP A 1 100 ? -8.089 -8.846 6.777 1.00 82.50 100 ASP A C 1
ATOM 752 O O . ASP A 1 100 ? -7.177 -9.486 6.247 1.00 82.50 100 ASP A O 1
ATOM 756 N N . ASP A 1 101 ? -8.539 -7.701 6.255 1.00 84.62 101 ASP A N 1
ATOM 757 C CA . ASP A 1 101 ? -7.986 -7.101 5.034 1.00 84.62 101 ASP A CA 1
ATOM 758 C C . ASP A 1 101 ? -6.525 -6.682 5.262 1.00 84.62 101 ASP A C 1
ATOM 760 O O . ASP A 1 101 ? -5.639 -6.936 4.439 1.00 84.62 101 ASP A O 1
ATOM 764 N N . TRP A 1 102 ? -6.224 -6.146 6.450 1.00 85.44 102 TRP A N 1
ATOM 765 C CA . TRP A 1 102 ? -4.857 -5.809 6.853 1.00 85.44 102 TRP A CA 1
ATOM 766 C C . TRP A 1 102 ? -3.961 -7.031 7.087 1.00 85.44 102 TRP A C 1
ATOM 768 O O . TRP A 1 102 ? -2.754 -6.977 6.820 1.00 85.44 102 TRP A O 1
ATOM 778 N N . LYS A 1 103 ? -4.525 -8.160 7.534 1.00 86.75 103 LYS A N 1
ATOM 779 C CA . LYS A 1 103 ? -3.802 -9.442 7.601 1.00 86.75 103 LYS A CA 1
ATOM 780 C C . LYS A 1 103 ? -3.490 -9.980 6.207 1.00 86.75 103 LYS A C 1
ATOM 782 O O . LYS A 1 103 ? -2.378 -10.459 5.986 1.00 86.75 103 LYS A O 1
ATOM 787 N N . ALA A 1 104 ? -4.421 -9.862 5.260 1.00 86.31 104 ALA A N 1
ATOM 788 C CA . ALA A 1 104 ? -4.226 -10.312 3.883 1.00 86.31 104 ALA A CA 1
ATOM 789 C C . ALA A 1 104 ? -3.070 -9.577 3.173 1.00 86.31 104 ALA A C 1
ATOM 791 O O . ALA A 1 104 ? -2.433 -10.139 2.281 1.00 86.31 104 ALA A O 1
ATOM 792 N N . LEU A 1 105 ? -2.740 -8.354 3.608 1.00 85.81 105 LEU A N 1
ATOM 793 C CA . LEU A 1 105 ? -1.597 -7.579 3.110 1.00 85.81 105 LEU A CA 1
ATOM 794 C C . LEU A 1 105 ? -0.230 -8.113 3.572 1.00 85.81 105 LEU A C 1
ATOM 796 O O . LEU A 1 105 ? 0.760 -7.950 2.854 1.00 85.81 105 LEU A O 1
ATOM 800 N N . GLN A 1 106 ? -0.148 -8.754 4.745 1.00 86.75 106 GLN A N 1
ATOM 801 C CA . GLN A 1 106 ? 1.117 -9.165 5.377 1.00 86.75 106 GLN A CA 1
ATOM 802 C C . GLN A 1 106 ? 2.062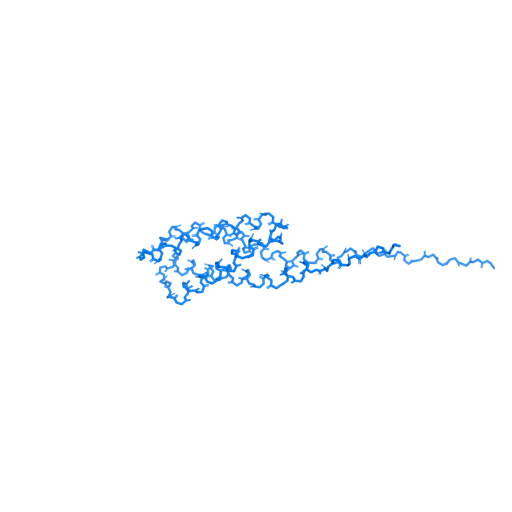 -9.979 4.475 1.00 86.75 106 GLN A C 1
ATOM 804 O O . GLN A 1 106 ? 3.231 -9.596 4.366 1.00 86.75 106 GLN A O 1
ATOM 809 N N . PRO A 1 107 ? 1.625 -11.053 3.786 1.00 85.38 107 PRO A N 1
ATOM 810 C CA . PRO A 1 107 ? 2.530 -11.839 2.946 1.00 85.38 107 PRO A CA 1
ATOM 811 C C . PRO A 1 107 ? 3.103 -11.030 1.773 1.00 85.38 107 PRO A C 1
ATOM 813 O O . PRO A 1 107 ? 4.262 -11.213 1.395 1.00 85.38 107 PRO A O 1
ATOM 816 N N . PHE A 1 108 ? 2.329 -10.096 1.211 1.00 83.81 108 PHE A N 1
ATOM 817 C CA . PHE A 1 108 ? 2.786 -9.235 0.118 1.00 83.81 108 PHE A CA 1
ATOM 818 C C . PHE A 1 108 ? 3.738 -8.146 0.612 1.00 83.81 108 PHE A C 1
ATOM 820 O O . PHE A 1 108 ? 4.719 -7.846 -0.068 1.00 83.81 108 PHE A O 1
ATOM 827 N N . LEU A 1 109 ? 3.495 -7.605 1.809 1.00 83.56 109 LEU A N 1
ATOM 828 C CA . LEU A 1 109 ? 4.395 -6.655 2.462 1.00 83.56 109 LEU A CA 1
ATOM 829 C C . LEU A 1 109 ? 5.751 -7.281 2.776 1.00 83.56 109 LEU A C 1
ATOM 831 O O . LEU A 1 109 ? 6.777 -6.687 2.460 1.00 83.56 109 LEU A O 1
ATOM 835 N N . GLN A 1 110 ? 5.763 -8.491 3.335 1.00 85.06 110 GLN A N 1
ATOM 836 C CA . GLN A 1 110 ? 6.997 -9.227 3.621 1.00 85.06 110 GLN A CA 1
ATOM 837 C C . GLN A 1 110 ? 7.772 -9.553 2.339 1.00 85.06 110 GLN A C 1
ATOM 839 O O . GLN A 1 110 ? 8.991 -9.396 2.290 1.00 85.06 110 GLN A O 1
ATOM 844 N N . ALA A 1 111 ? 7.076 -9.962 1.273 1.00 80.94 111 ALA A N 1
ATOM 845 C CA . ALA A 1 111 ? 7.708 -10.231 -0.016 1.00 80.94 111 ALA A CA 1
ATOM 846 C C . ALA A 1 111 ? 8.298 -8.962 -0.662 1.00 80.94 111 ALA A C 1
ATOM 848 O O . ALA A 1 111 ? 9.403 -9.007 -1.208 1.00 80.94 111 ALA A O 1
ATOM 849 N N . ALA A 1 112 ? 7.584 -7.833 -0.593 1.00 79.00 112 ALA A N 1
ATOM 850 C CA . ALA A 1 112 ? 8.050 -6.549 -1.114 1.00 79.00 112 ALA A CA 1
ATOM 851 C C . ALA A 1 112 ? 9.251 -6.009 -0.318 1.00 79.00 112 ALA A C 1
ATOM 853 O O . ALA A 1 112 ? 10.231 -5.563 -0.916 1.00 79.00 112 ALA A O 1
ATOM 854 N N . ASP A 1 113 ? 9.211 -6.109 1.011 1.00 83.31 113 ASP A N 1
ATOM 855 C CA . ASP A 1 113 ? 10.314 -5.725 1.893 1.00 83.31 113 ASP A CA 1
ATOM 856 C C . ASP A 1 113 ? 11.563 -6.585 1.654 1.00 83.31 113 ASP A C 1
ATOM 858 O O . ASP A 1 113 ? 12.647 -6.060 1.399 1.00 83.31 113 ASP A O 1
ATOM 862 N N . GLY A 1 114 ? 11.408 -7.912 1.600 1.00 80.56 114 GLY A N 1
ATOM 863 C CA . GLY A 1 114 ? 12.514 -8.819 1.289 1.00 80.56 114 GLY A CA 1
ATOM 864 C C . GLY A 1 114 ? 13.161 -8.516 -0.067 1.00 80.56 114 GLY A C 1
ATOM 865 O O . GLY A 1 114 ? 14.382 -8.588 -0.214 1.00 80.56 114 GLY A O 1
ATOM 866 N N . TYR A 1 115 ? 12.370 -8.112 -1.064 1.00 73.56 115 TYR A N 1
ATOM 867 C CA . TYR A 1 115 ? 12.907 -7.679 -2.351 1.00 73.56 115 TYR A CA 1
ATOM 868 C C . TYR A 1 115 ? 13.722 -6.384 -2.257 1.00 73.56 115 TYR A C 1
ATOM 870 O O . TYR A 1 115 ? 14.828 -6.305 -2.800 1.00 73.56 115 TYR A O 1
ATOM 878 N N . LEU A 1 116 ? 13.203 -5.389 -1.539 1.00 72.69 116 LEU A N 1
ATOM 879 C CA . LEU A 1 116 ? 13.882 -4.117 -1.304 1.00 72.69 116 LEU A CA 1
ATOM 880 C C . LEU A 1 116 ? 15.213 -4.295 -0.569 1.00 72.69 116 LEU A C 1
ATOM 882 O O . LEU A 1 116 ? 16.219 -3.704 -0.964 1.00 72.69 116 LEU A O 1
ATOM 886 N N . GLN A 1 117 ? 15.261 -5.178 0.427 1.00 73.69 117 GLN A N 1
ATOM 887 C CA . GLN A 1 117 ? 16.488 -5.500 1.158 1.00 73.69 117 GLN A CA 1
ATOM 888 C C . GLN A 1 117 ? 17.547 -6.205 0.291 1.00 73.69 117 GLN A C 1
ATOM 890 O O . GLN A 1 117 ? 18.745 -6.100 0.558 1.00 73.69 117 GLN A O 1
ATOM 895 N N . MET A 1 118 ? 17.143 -6.894 -0.784 1.00 67.56 118 MET A N 1
ATOM 896 C CA . MET A 1 118 ? 18.065 -7.564 -1.710 1.00 67.56 118 MET A CA 1
ATOM 897 C C . MET A 1 118 ? 18.666 -6.636 -2.781 1.00 67.56 118 MET A C 1
ATOM 899 O O . MET A 1 118 ? 19.664 -7.005 -3.413 1.00 67.56 118 MET A O 1
ATOM 903 N N . PHE A 1 119 ? 18.125 -5.433 -2.995 1.00 61.47 119 PHE A N 1
ATOM 904 C CA . PHE A 1 119 ? 18.654 -4.485 -3.989 1.00 61.47 119 PHE A CA 1
ATOM 905 C C . PHE A 1 119 ? 20.117 -4.065 -3.751 1.00 61.47 119 PHE A C 1
ATOM 907 O O . PHE A 1 119 ? 20.908 -4.128 -4.702 1.00 61.47 119 PHE A O 1
ATOM 914 N N . PRO A 1 120 ? 20.539 -3.699 -2.521 1.00 54.50 120 PRO A N 1
ATOM 915 C CA . PRO A 1 120 ? 21.941 -3.394 -2.225 1.00 54.50 120 PRO A CA 1
ATOM 916 C C . PRO A 1 120 ? 22.891 -4.557 -2.561 1.00 54.50 120 PRO A C 1
ATOM 918 O O . PRO A 1 120 ? 23.996 -4.343 -3.065 1.00 54.50 120 PRO A O 1
ATOM 921 N N . ALA A 1 121 ? 22.450 -5.804 -2.352 1.00 48.97 121 ALA A N 1
ATOM 922 C CA . ALA A 1 121 ? 23.236 -7.005 -2.633 1.00 48.97 121 ALA A CA 1
ATOM 923 C C . ALA A 1 121 ? 23.331 -7.330 -4.138 1.00 48.97 121 ALA A C 1
ATOM 925 O O . ALA A 1 121 ? 24.375 -7.801 -4.599 1.00 48.97 121 ALA A O 1
ATOM 926 N N . ARG A 1 122 ? 22.291 -7.031 -4.934 1.00 51.47 122 ARG A N 1
ATOM 927 C CA . ARG A 1 122 ? 22.331 -7.171 -6.405 1.00 51.47 122 ARG A CA 1
ATOM 928 C C . ARG A 1 122 ? 23.297 -6.178 -7.064 1.00 51.47 122 ARG A C 1
ATOM 930 O O . ARG A 1 122 ? 23.956 -6.549 -8.033 1.00 51.47 122 ARG A O 1
ATOM 937 N N . ARG A 1 123 ? 23.474 -4.971 -6.507 1.00 47.16 123 ARG A N 1
ATOM 938 C CA . ARG A 1 123 ? 24.480 -3.998 -6.989 1.00 47.16 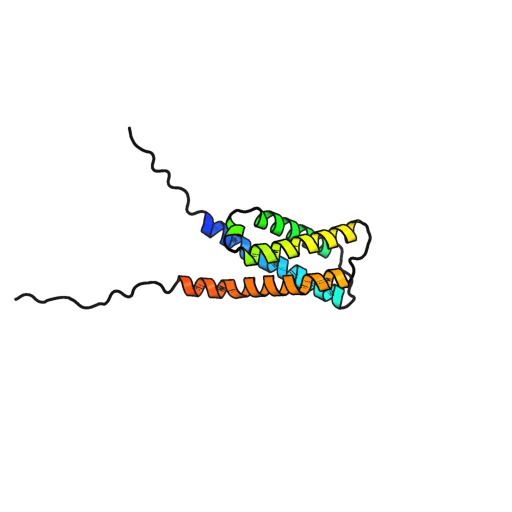123 ARG A CA 1
ATOM 939 C C . ARG A 1 123 ? 25.920 -4.500 -6.840 1.00 47.16 123 ARG A C 1
ATOM 941 O O . ARG A 1 123 ? 26.730 -4.310 -7.743 1.00 47.16 123 ARG A O 1
ATOM 948 N N . ARG A 1 124 ? 26.241 -5.189 -5.739 1.00 44.66 124 ARG A N 1
ATOM 949 C CA . ARG A 1 124 ? 27.602 -5.702 -5.494 1.00 44.66 124 ARG A CA 1
ATOM 950 C C . ARG A 1 124 ? 28.014 -6.843 -6.427 1.00 44.66 124 ARG A C 1
ATOM 952 O O . ARG A 1 124 ? 29.199 -6.979 -6.692 1.00 44.66 124 ARG A O 1
ATOM 959 N N . LYS A 1 125 ? 27.072 -7.615 -6.982 1.00 43.75 125 LYS A N 1
ATOM 960 C CA . LYS A 1 125 ? 27.394 -8.711 -7.920 1.00 43.75 125 LYS A CA 1
ATOM 961 C C . LYS A 1 125 ? 27.609 -8.265 -9.372 1.00 43.75 125 LYS A C 1
ATOM 963 O O . LYS A 1 125 ? 28.183 -9.022 -10.148 1.00 43.75 125 LYS A O 1
ATOM 968 N N . ALA A 1 126 ? 27.191 -7.054 -9.744 1.00 44.19 126 ALA A N 1
ATOM 969 C CA . ALA A 1 126 ? 27.446 -6.497 -11.078 1.00 44.19 126 ALA A CA 1
ATOM 970 C C . ALA A 1 126 ? 28.817 -5.798 -11.189 1.00 44.19 126 ALA A C 1
ATOM 972 O O . ALA A 1 126 ? 29.347 -5.659 -12.285 1.00 44.19 126 ALA A O 1
ATOM 973 N N . SER A 1 127 ? 29.419 -5.403 -10.061 1.00 42.94 127 SER A N 1
ATOM 974 C CA . SER A 1 127 ? 30.695 -4.670 -10.017 1.00 42.94 127 SER A CA 1
ATOM 975 C C . SER A 1 127 ? 31.947 -5.561 -9.952 1.00 42.94 127 SER A C 1
ATOM 977 O O . SER A 1 127 ? 33.056 -5.041 -9.865 1.00 42.94 127 SER A O 1
ATOM 979 N N . THR A 1 128 ? 31.801 -6.890 -9.994 1.00 44.62 128 THR A N 1
ATOM 980 C CA . THR A 1 128 ? 32.918 -7.857 -9.904 1.00 44.62 128 THR A CA 1
ATOM 981 C C . THR A 1 128 ? 33.078 -8.677 -11.188 1.00 44.62 128 THR A C 1
ATOM 983 O O . THR A 1 128 ? 33.373 -9.867 -11.153 1.00 44.62 128 THR A O 1
ATOM 986 N N . ARG A 1 129 ? 32.860 -8.054 -12.350 1.00 47.69 129 ARG A N 1
ATOM 987 C CA . ARG A 1 129 ? 33.291 -8.594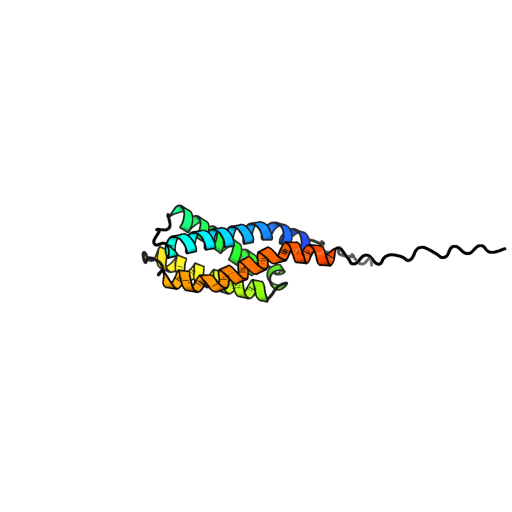 -13.649 1.00 47.69 129 ARG A CA 1
ATOM 988 C C . ARG A 1 129 ? 34.212 -7.601 -14.352 1.00 47.69 129 ARG A C 1
ATOM 990 O O . ARG A 1 129 ? 33.922 -7.158 -15.455 1.00 47.69 129 ARG A O 1
ATOM 997 N N . TYR A 1 130 ? 35.319 -7.251 -13.707 1.00 42.12 130 TYR A N 1
ATOM 998 C CA . TYR A 1 130 ? 36.504 -6.860 -14.463 1.00 42.12 130 TYR A CA 1
ATOM 999 C C . TYR A 1 130 ? 37.317 -8.135 -14.702 1.00 42.12 130 TYR A C 1
ATOM 1001 O O . TYR A 1 130 ? 37.645 -8.813 -13.726 1.00 42.12 130 TYR A O 1
ATOM 1009 N N . PRO A 1 131 ? 37.609 -8.517 -15.958 1.00 45.12 131 PRO A N 1
ATOM 1010 C CA . PRO A 1 131 ? 38.615 -9.530 -16.209 1.00 45.12 131 PRO A CA 1
ATOM 1011 C C . PRO A 1 131 ? 39.955 -8.946 -15.767 1.00 45.12 131 PRO A C 1
ATOM 1013 O O . PRO A 1 131 ? 40.434 -7.963 -16.331 1.00 45.12 131 PRO A O 1
ATOM 1016 N N . THR A 1 132 ? 40.538 -9.523 -14.720 1.00 46.31 132 THR A N 1
ATOM 1017 C CA . THR A 1 132 ? 41.934 -9.292 -14.362 1.00 46.31 132 THR A CA 1
ATOM 1018 C C . THR A 1 132 ? 42.774 -9.667 -15.576 1.00 46.31 132 THR A C 1
ATOM 1020 O O . THR A 1 132 ? 42.869 -10.839 -15.934 1.00 46.31 132 THR A O 1
ATOM 1023 N N . VAL A 1 133 ? 43.330 -8.664 -16.250 1.00 51.94 133 VAL A N 1
ATOM 1024 C CA . VAL A 1 133 ? 44.335 -8.861 -17.293 1.00 51.94 133 VAL A CA 1
ATOM 1025 C C . VAL A 1 133 ? 45.510 -9.592 -16.633 1.00 51.94 133 VAL A C 1
ATOM 1027 O O . VAL A 1 133 ? 46.024 -9.080 -15.635 1.00 51.94 133 VAL A O 1
ATOM 1030 N N . PRO A 1 134 ? 45.939 -10.777 -17.105 1.00 45.31 134 PRO A N 1
ATOM 1031 C CA . PRO A 1 134 ? 47.156 -11.378 -16.591 1.00 45.31 134 PRO A CA 1
ATOM 1032 C C . PRO A 1 134 ? 48.331 -10.499 -17.027 1.00 45.31 134 PRO A C 1
ATOM 1034 O O . PRO A 1 134 ? 48.665 -10.402 -18.207 1.00 45.31 134 PRO A O 1
ATOM 1037 N N . ALA A 1 135 ? 48.929 -9.808 -16.060 1.00 53.81 135 ALA A N 1
ATOM 1038 C CA . ALA A 1 135 ? 50.210 -9.150 -16.233 1.00 53.81 135 ALA A CA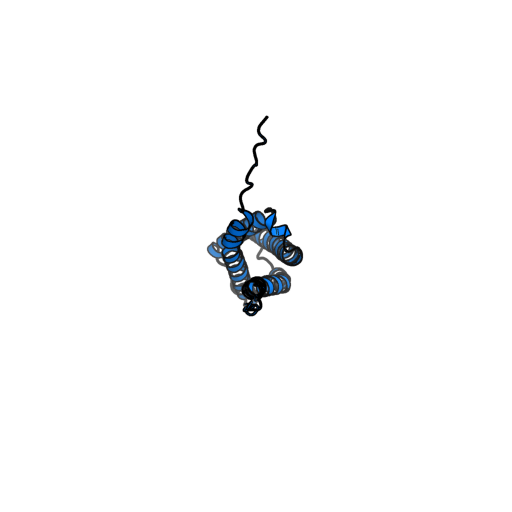 1
ATOM 1039 C C . ALA A 1 135 ? 51.286 -10.222 -16.439 1.00 53.81 135 ALA A C 1
ATOM 1041 O O . ALA A 1 135 ? 51.495 -11.061 -15.565 1.00 53.81 135 ALA A O 1
ATOM 1042 N N . GLY A 1 136 ? 51.977 -10.180 -17.578 1.00 53.59 136 GLY A N 1
ATOM 1043 C CA . GLY A 1 136 ? 53.216 -10.933 -17.764 1.00 53.59 136 GLY A CA 1
ATOM 1044 C C . GLY A 1 136 ? 53.358 -11.561 -19.138 1.00 53.59 136 GLY A C 1
ATOM 1045 O O . GLY A 1 136 ? 53.154 -12.757 -19.295 1.00 53.59 136 GLY A O 1
ATOM 1046 N N . SER A 1 137 ? 53.754 -10.762 -20.126 1.00 51.09 137 SER A N 1
ATOM 1047 C CA . SER A 1 137 ? 54.480 -11.229 -21.315 1.00 51.09 137 SER A CA 1
ATOM 1048 C C . SER A 1 137 ? 55.186 -10.032 -21.955 1.00 51.09 137 SER A C 1
ATOM 1050 O O . SER A 1 137 ? 54.799 -9.558 -23.017 1.00 51.09 137 SER A O 1
ATOM 1052 N N . GLN A 1 138 ? 56.208 -9.502 -21.279 1.00 45.97 138 GLN A N 1
ATOM 1053 C CA . GLN A 1 138 ? 57.261 -8.754 -21.967 1.00 45.97 138 GLN A CA 1
ATOM 1054 C C . GLN A 1 138 ? 58.424 -9.718 -22.199 1.00 45.97 138 GLN A C 1
ATOM 1056 O O . GLN A 1 138 ? 59.197 -10.030 -21.298 1.00 45.97 138 GLN A O 1
ATOM 1061 N N . HIS A 1 139 ? 58.462 -10.238 -23.423 1.00 47.19 139 HIS A N 1
ATOM 1062 C CA . HIS A 1 139 ? 59.625 -10.853 -24.051 1.00 47.19 139 HIS A CA 1
ATOM 1063 C C . HIS A 1 139 ? 60.816 -9.878 -24.043 1.00 47.19 139 HIS A C 1
ATOM 1065 O O . HIS A 1 139 ? 60.639 -8.738 -24.478 1.00 47.19 139 HIS A O 1
ATOM 1071 N N . PRO A 1 140 ? 62.038 -10.318 -23.704 1.00 53.34 140 PRO A N 1
ATOM 1072 C CA . PRO A 1 140 ? 63.241 -9.770 -24.304 1.00 53.34 140 PRO A CA 1
ATOM 1073 C C . PRO A 1 140 ? 63.577 -10.589 -25.563 1.00 53.34 140 PRO A C 1
ATOM 1075 O O . PRO A 1 140 ? 63.715 -11.811 -25.504 1.00 53.34 140 PRO A O 1
ATOM 1078 N N . HIS A 1 141 ? 63.651 -9.922 -26.714 1.00 38.41 141 HIS A N 1
ATOM 1079 C CA . HIS A 1 141 ? 64.323 -10.437 -27.916 1.00 38.41 141 HIS A CA 1
ATOM 1080 C C . HIS A 1 141 ? 65.770 -9.875 -27.939 1.00 38.41 141 HIS A C 1
ATOM 1082 O O . HIS A 1 141 ? 66.023 -8.899 -27.231 1.00 38.41 141 HIS A O 1
ATOM 1088 N N . PRO A 1 142 ? 66.697 -10.531 -28.664 1.00 60.66 142 PRO A N 1
ATOM 1089 C CA . PRO A 1 142 ? 68.133 -10.615 -28.387 1.00 60.66 142 PRO A CA 1
ATOM 1090 C C . PRO A 1 142 ? 68.936 -9.352 -28.693 1.00 60.66 142 PRO A C 1
ATOM 1092 O O . PRO A 1 142 ? 68.498 -8.554 -29.553 1.00 60.66 142 PRO A O 1
#

pLDDT: mean 71.24, std 16.96, range [38.38, 89.06]

Secondary structure (DSSP, 8-state):
-PPP-------HHHHHHHHHHHHHHHHHHHHHHHHHHHTTPPPPHHHHHHHHHHHHHHHHHHHSGGGGG-HHHHHHHHHHHHHHHHHHHHHHTTPPPPHHHHHHHHHHHHHHHHHHHHHHHHHHHHS-----------PPP-

Organism: NCBI:txid2599607

Sequence (142 aa):
MRKAKSDAPSSSATAAFDMLPILCGAVLVTQVLSARVLNGLEIRATQWETLTQRLAQWNAWLACAESHADNRTRCHLSALTKLLGAVLAQHREGDDAAVDDWKALQPFLQAADGYLQMFPARRRKASTRYPTVPAGSQHPHP

Radius of gyration: 22.86 Å; chains: 1; bounding box: 86×24×66 Å

Foldseek 3Di:
DDDDPPPDDPCLVVVVVVCLVLLVVLLVLLVVVLVCVLVVHDDDPVSLVVNVVSLVSLVVVLPDPSLVVDPVLSVLSVVLSVLSVVCSVCVVVVHHRDNVSSVVNVVSSVVNVVVSVCVVVVVVVVPPPDPPDPPDDDDDDD